Protein AF-X5UQT5-F1 (afdb_monomer)

Structure (mmCIF, N/CA/C/O backbone):
data_AF-X5UQT5-F1
#
_entry.id   AF-X5UQT5-F1
#
loop_
_atom_site.group_PDB
_atom_site.id
_atom_site.type_symbol
_atom_site.label_atom_id
_atom_site.label_alt_id
_atom_site.label_comp_id
_atom_site.label_asym_id
_atom_site.label_entity_id
_atom_site.label_seq_id
_atom_site.pdbx_PDB_ins_code
_atom_site.Cartn_x
_atom_site.Cartn_y
_atom_site.Cartn_z
_atom_site.occupancy
_atom_site.B_iso_or_equiv
_atom_site.auth_seq_id
_atom_site.auth_comp_id
_atom_site.auth_asym_id
_atom_site.auth_atom_id
_atom_site.pdbx_PDB_model_num
ATOM 1 N N . MET A 1 1 ? -7.253 -11.549 -3.718 1.00 87.94 1 MET A N 1
ATOM 2 C CA . MET A 1 1 ? -6.253 -11.924 -4.757 1.00 87.94 1 MET A CA 1
ATOM 3 C C . MET A 1 1 ? -4.923 -11.275 -4.404 1.00 87.94 1 MET A C 1
ATOM 5 O O . MET A 1 1 ? -4.948 -10.119 -4.002 1.00 87.94 1 MET A O 1
ATOM 9 N N . ILE A 1 2 ? -3.798 -11.984 -4.533 1.00 96.50 2 ILE A N 1
ATOM 10 C CA . ILE A 1 2 ? -2.447 -11.439 -4.311 1.00 96.50 2 ILE A CA 1
ATOM 11 C C . ILE A 1 2 ? -1.642 -11.662 -5.594 1.00 96.50 2 ILE A C 1
ATOM 13 O O . ILE A 1 2 ? -1.572 -12.794 -6.065 1.00 96.50 2 ILE A O 1
ATOM 17 N N . GLY A 1 3 ? -1.120 -10.586 -6.181 1.00 97.25 3 GLY A N 1
ATOM 18 C CA . GLY A 1 3 ? -0.298 -10.614 -7.390 1.00 97.25 3 GLY A CA 1
ATOM 19 C C . GLY A 1 3 ? 1.193 -10.821 -7.109 1.00 97.25 3 GLY A C 1
ATOM 20 O O . GLY A 1 3 ? 1.622 -10.975 -5.965 1.00 97.25 3 GLY A O 1
ATOM 21 N N . ASP A 1 4 ? 1.997 -10.783 -8.169 1.00 98.25 4 ASP A N 1
ATOM 22 C CA . ASP A 1 4 ? 3.436 -11.052 -8.102 1.00 98.25 4 ASP A CA 1
ATOM 23 C C . ASP A 1 4 ? 4.249 -9.844 -7.628 1.00 98.25 4 ASP A C 1
ATOM 25 O O . ASP A 1 4 ? 3.819 -8.696 -7.729 1.00 98.25 4 ASP A O 1
ATOM 29 N N . GLN A 1 5 ? 5.481 -10.089 -7.169 1.00 98.19 5 GLN A N 1
ATOM 30 C CA . GLN A 1 5 ? 6.460 -9.044 -6.814 1.00 98.19 5 GLN A CA 1
ATOM 31 C C . GLN A 1 5 ? 5.980 -8.061 -5.729 1.00 98.19 5 GLN A C 1
ATOM 33 O O . GLN A 1 5 ? 6.511 -6.953 -5.607 1.00 98.19 5 GLN A O 1
ATOM 38 N N . GLY A 1 6 ? 4.979 -8.461 -4.942 1.00 97.75 6 GLY A N 1
ATOM 39 C CA . GLY A 1 6 ? 4.525 -7.712 -3.783 1.00 97.75 6 GLY A CA 1
ATOM 40 C C . GLY A 1 6 ? 5.552 -7.713 -2.650 1.00 97.75 6 GLY A C 1
ATOM 41 O O . GLY A 1 6 ? 6.425 -8.581 -2.564 1.00 97.75 6 GLY A O 1
ATOM 42 N N . ARG A 1 7 ? 5.448 -6.726 -1.759 1.00 98.06 7 ARG A N 1
ATOM 43 C CA . ARG A 1 7 ? 6.316 -6.601 -0.581 1.00 98.06 7 ARG A CA 1
ATOM 44 C C . ARG A 1 7 ? 5.474 -6.366 0.666 1.00 98.06 7 ARG A C 1
ATOM 46 O O . ARG A 1 7 ? 4.967 -5.268 0.881 1.00 98.06 7 ARG A O 1
ATOM 53 N N . TYR A 1 8 ? 5.364 -7.394 1.499 1.00 97.50 8 TYR A N 1
ATOM 54 C CA . TYR A 1 8 ? 4.520 -7.394 2.695 1.00 97.50 8 TYR A CA 1
ATOM 55 C C . TYR A 1 8 ? 5.397 -7.668 3.917 1.00 97.50 8 TYR A C 1
ATOM 57 O O . TYR A 1 8 ? 5.877 -8.783 4.104 1.00 97.50 8 TYR A O 1
ATOM 65 N N . LEU A 1 9 ? 5.691 -6.629 4.699 1.00 97.12 9 LEU A N 1
ATOM 66 C CA . LEU A 1 9 ? 6.691 -6.672 5.769 1.00 97.12 9 LEU A CA 1
ATOM 67 C C . LEU A 1 9 ? 6.095 -6.268 7.117 1.00 97.12 9 LEU A C 1
ATOM 69 O O . LEU A 1 9 ? 5.186 -5.445 7.177 1.00 97.12 9 LEU A O 1
ATOM 73 N N . ASN A 1 10 ? 6.701 -6.775 8.195 1.00 95.31 10 ASN A N 1
ATOM 74 C CA . ASN A 1 10 ? 6.442 -6.384 9.587 1.00 95.31 10 ASN A CA 1
ATOM 75 C C . ASN A 1 10 ? 5.015 -6.670 10.092 1.00 95.31 10 ASN A C 1
ATOM 77 O O . ASN A 1 10 ? 4.447 -5.866 10.825 1.00 95.31 10 ASN A O 1
ATOM 81 N N . GLY A 1 11 ? 4.466 -7.840 9.747 1.00 91.94 11 GLY A N 1
ATOM 82 C CA . GLY A 1 11 ? 3.241 -8.353 10.372 1.00 91.94 11 GLY A CA 1
ATOM 83 C C . GLY A 1 11 ? 1.939 -7.834 9.763 1.00 91.94 11 GLY A C 1
ATOM 84 O O . GLY A 1 11 ? 0.957 -7.678 10.482 1.00 91.94 11 GLY A O 1
ATOM 85 N N . ALA A 1 12 ? 1.923 -7.560 8.457 1.00 96.06 12 ALA A N 1
ATOM 86 C CA . ALA A 1 12 ? 0.686 -7.264 7.744 1.00 96.06 12 ALA A CA 1
ATOM 87 C C . ALA A 1 12 ? -0.306 -8.437 7.853 1.00 96.06 12 ALA A C 1
ATOM 89 O O . ALA A 1 12 ? 0.067 -9.595 7.657 1.00 96.06 12 ALA A O 1
ATOM 90 N N . ALA A 1 13 ? -1.568 -8.125 8.130 1.00 97.62 13 ALA A N 1
ATOM 91 C CA . ALA A 1 13 ? -2.659 -9.086 8.205 1.00 97.62 13 ALA A CA 1
ATOM 92 C C . ALA A 1 13 ? -3.743 -8.694 7.196 1.00 97.62 13 ALA A C 1
ATOM 94 O O . ALA A 1 13 ? -4.113 -7.525 7.108 1.00 97.62 13 ALA A O 1
ATOM 95 N N . VAL A 1 14 ? -4.222 -9.657 6.410 1.00 97.75 14 VAL A N 1
ATOM 96 C CA . VAL A 1 14 ? -5.096 -9.409 5.255 1.00 97.75 14 VAL A CA 1
ATOM 97 C C . VAL A 1 14 ? -6.399 -10.180 5.423 1.00 97.75 14 VAL A C 1
ATOM 99 O O . VAL A 1 14 ? -6.380 -11.395 5.610 1.00 97.75 14 VAL A O 1
ATOM 102 N N . PHE A 1 15 ? -7.521 -9.471 5.339 1.00 97.75 15 PHE A N 1
ATOM 103 C CA . PHE A 1 15 ? -8.869 -9.978 5.580 1.00 97.75 15 PHE A CA 1
ATOM 104 C C . PHE A 1 15 ? -9.838 -9.551 4.469 1.00 97.75 15 PHE A C 1
ATOM 106 O O . PHE A 1 15 ? -9.526 -8.687 3.641 1.00 97.75 15 PHE A O 1
ATOM 113 N N . GLY A 1 16 ? -11.026 -10.158 4.472 1.00 97.00 16 GLY A N 1
ATOM 114 C CA . GLY A 1 16 ? -12.123 -9.802 3.573 1.00 97.00 16 GLY A CA 1
ATOM 115 C C . GLY A 1 16 ? -11.776 -9.953 2.090 1.00 97.00 16 GLY A C 1
ATOM 116 O O . GLY A 1 16 ? -10.868 -10.696 1.709 1.00 97.00 16 GLY A O 1
ATOM 117 N N . GLU A 1 17 ? -12.483 -9.209 1.242 1.00 96.94 17 GLU A N 1
ATOM 118 C CA . GLU A 1 17 ? -12.295 -9.221 -0.216 1.00 96.94 17 GLU A CA 1
ATOM 119 C C . GLU A 1 17 ? -11.109 -8.341 -0.653 1.00 96.94 17 GLU A C 1
ATOM 121 O O . GLU A 1 17 ? -11.203 -7.513 -1.557 1.00 96.94 17 GLU A O 1
ATOM 126 N N . THR A 1 18 ? -9.959 -8.505 0.005 1.00 98.44 18 THR A N 1
ATOM 127 C CA . THR A 1 18 ? -8.768 -7.707 -0.297 1.00 98.44 18 THR A CA 1
ATOM 128 C C . THR A 1 18 ? -8.105 -8.135 -1.613 1.00 98.44 18 THR A C 1
ATOM 130 O O . THR A 1 18 ? -7.877 -9.322 -1.899 1.00 98.44 18 THR A O 1
ATOM 133 N N . VAL A 1 19 ? -7.722 -7.137 -2.410 1.00 98.69 19 VAL A N 1
ATOM 134 C CA . VAL A 1 19 ? -6.933 -7.296 -3.636 1.00 98.69 19 VAL A CA 1
ATOM 135 C C . VAL A 1 19 ? -5.593 -6.589 -3.474 1.00 98.69 19 VAL A C 1
ATOM 137 O O . VAL A 1 19 ? -5.531 -5.367 -3.382 1.00 98.69 19 VAL A O 1
ATOM 140 N N . LEU A 1 20 ? -4.510 -7.359 -3.484 1.00 98.75 20 LEU A N 1
ATOM 141 C CA . LEU A 1 20 ? -3.141 -6.858 -3.520 1.00 98.75 20 LEU A CA 1
ATOM 142 C C . LEU A 1 20 ? -2.610 -7.061 -4.941 1.00 98.75 20 LEU A C 1
ATOM 144 O O . LEU A 1 20 ? -2.208 -8.165 -5.299 1.00 98.75 20 LEU A O 1
ATOM 148 N N . GLY A 1 21 ? -2.668 -6.026 -5.781 1.00 98.75 21 GLY A N 1
ATOM 149 C CA . GLY A 1 21 ? -2.189 -6.092 -7.163 1.00 98.75 21 GLY A CA 1
ATOM 150 C C . GLY A 1 21 ? -0.687 -6.377 -7.257 1.00 98.75 21 GLY A C 1
ATOM 151 O O . GLY A 1 21 ? 0.052 -6.176 -6.291 1.00 98.75 21 GLY A O 1
ATOM 152 N N . SER A 1 22 ? -0.213 -6.837 -8.416 1.00 98.81 22 SER A N 1
ATOM 153 C CA . SER A 1 22 ? 1.220 -7.075 -8.629 1.00 98.81 22 SER A CA 1
ATOM 154 C C . SER A 1 22 ? 2.040 -5.818 -8.323 1.00 98.81 22 SER A C 1
ATOM 156 O O . SER A 1 22 ? 1.644 -4.712 -8.686 1.00 98.81 22 SER A O 1
ATOM 158 N N . GLY A 1 23 ? 3.157 -5.992 -7.618 1.00 98.69 23 GLY A N 1
ATOM 159 C CA . GLY A 1 23 ? 4.036 -4.921 -7.149 1.00 98.69 23 GLY A CA 1
ATOM 160 C C . GLY A 1 23 ? 3.581 -4.214 -5.868 1.00 98.69 23 GLY A C 1
ATOM 161 O O . GLY A 1 23 ? 4.353 -3.418 -5.328 1.00 98.69 23 GLY A O 1
ATOM 162 N N . SER A 1 24 ? 2.358 -4.473 -5.381 1.00 98.81 24 SER A N 1
ATOM 163 C CA . SER A 1 24 ? 1.772 -3.771 -4.227 1.00 98.81 24 SER A CA 1
ATOM 164 C C . SER A 1 24 ? 2.543 -4.009 -2.936 1.00 98.81 24 SER A C 1
ATOM 166 O O . SER A 1 24 ? 3.262 -4.999 -2.770 1.00 98.81 24 SER A O 1
ATOM 168 N N . GLN A 1 25 ? 2.402 -3.076 -2.000 1.00 98.62 25 GLN A N 1
ATOM 169 C CA . GLN A 1 25 ? 3.218 -3.075 -0.796 1.00 98.62 25 GLN A CA 1
ATOM 170 C C . GLN A 1 25 ? 2.389 -2.813 0.465 1.00 98.62 25 GLN A C 1
ATOM 172 O O . GLN A 1 25 ? 1.558 -1.908 0.504 1.00 98.62 25 GLN A O 1
ATOM 177 N N . LEU A 1 26 ? 2.675 -3.583 1.517 1.00 98.56 26 LEU A N 1
ATOM 178 C CA . LEU A 1 26 ? 2.208 -3.363 2.887 1.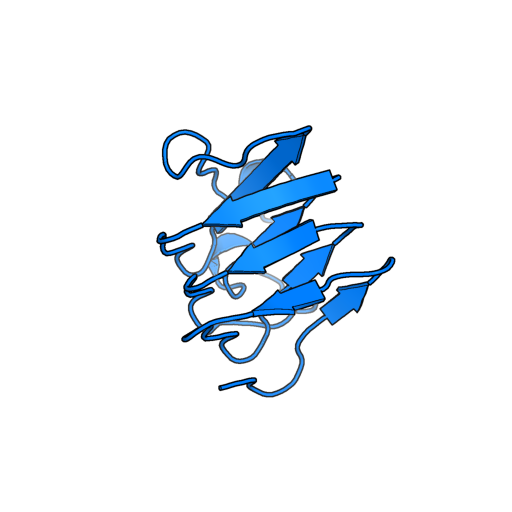00 98.56 26 LEU A CA 1
ATOM 179 C C . LEU A 1 26 ? 3.441 -3.289 3.784 1.00 98.56 26 LEU A C 1
ATOM 181 O O . LEU A 1 26 ? 4.123 -4.291 4.002 1.00 98.56 26 LEU A O 1
ATOM 185 N N . LEU A 1 27 ? 3.770 -2.090 4.255 1.00 98.44 27 LEU A N 1
ATOM 186 C CA . LEU A 1 27 ? 4.997 -1.827 4.998 1.00 98.44 27 LEU A CA 1
ATOM 187 C C . LEU A 1 27 ? 4.673 -1.459 6.447 1.00 98.44 27 LEU 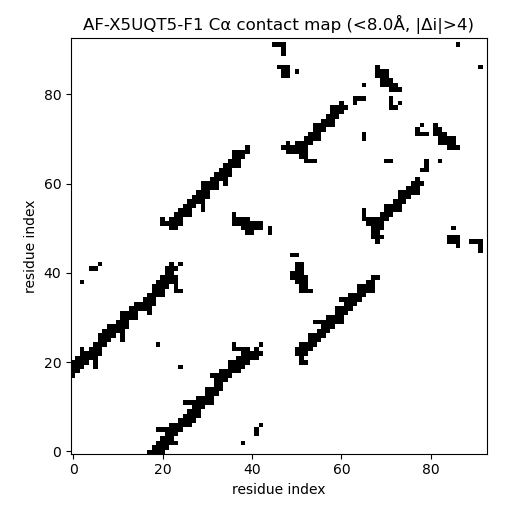A C 1
ATOM 189 O O . LEU A 1 27 ? 4.551 -0.277 6.778 1.00 98.44 27 LEU A O 1
ATOM 193 N N . GLY A 1 28 ? 4.575 -2.476 7.306 1.00 97.94 28 GLY A N 1
ATOM 194 C CA . GLY A 1 28 ? 4.307 -2.318 8.734 1.00 97.94 28 GLY A CA 1
ATOM 195 C C . GLY A 1 28 ? 3.184 -3.218 9.254 1.00 97.94 28 GLY A C 1
ATOM 196 O O . GLY A 1 28 ? 2.595 -3.999 8.505 1.00 97.94 28 GLY A O 1
ATOM 197 N N . ALA A 1 29 ? 2.891 -3.086 10.548 1.00 98.06 29 ALA A N 1
ATOM 198 C CA . ALA A 1 29 ? 1.849 -3.841 11.242 1.00 98.06 29 ALA A CA 1
ATOM 199 C C . ALA A 1 29 ? 0.459 -3.295 10.876 1.00 98.06 29 ALA A C 1
ATOM 201 O O . ALA A 1 29 ? -0.149 -2.524 11.623 1.00 98.06 29 ALA A O 1
ATOM 202 N N . ILE A 1 30 ? -0.003 -3.641 9.675 1.00 98.50 30 ILE A N 1
ATOM 203 C CA . ILE A 1 30 ? -1.239 -3.129 9.083 1.00 98.50 30 ILE A CA 1
ATOM 204 C C . ILE A 1 30 ? -2.243 -4.272 8.952 1.00 98.50 30 ILE A C 1
ATOM 206 O O . ILE A 1 30 ? -1.985 -5.261 8.266 1.00 98.50 30 ILE A O 1
ATOM 210 N N . THR A 1 31 ? -3.407 -4.100 9.566 1.00 98.50 31 THR A N 1
ATOM 211 C CA . THR A 1 31 ? -4.598 -4.909 9.314 1.00 98.50 31 THR A CA 1
ATOM 212 C C . THR A 1 31 ? -5.344 -4.310 8.129 1.00 98.50 31 THR A C 1
ATOM 214 O O . THR A 1 31 ? -5.905 -3.221 8.229 1.00 98.50 31 THR A O 1
ATOM 217 N N . VAL A 1 32 ? -5.349 -5.013 7.004 1.00 98.12 32 VAL A N 1
ATOM 218 C CA . VAL A 1 32 ? -6.041 -4.620 5.775 1.00 98.12 32 VAL A CA 1
ATOM 219 C C . VAL A 1 32 ? -7.286 -5.475 5.614 1.00 98.12 32 VAL A C 1
ATOM 221 O O . VAL A 1 32 ? -7.198 -6.699 5.653 1.00 98.12 32 VAL A O 1
ATOM 224 N N . ASP A 1 33 ? -8.436 -4.843 5.411 1.00 98.62 33 ASP A N 1
ATOM 225 C CA . ASP A 1 33 ? -9.710 -5.530 5.218 1.00 98.62 33 ASP A CA 1
ATOM 226 C C . ASP A 1 33 ? -10.492 -4.901 4.064 1.00 98.62 33 ASP A C 1
ATOM 228 O O . ASP A 1 33 ? -10.793 -3.707 4.072 1.00 98.62 33 ASP A O 1
ATOM 232 N N . SER A 1 34 ? -10.835 -5.721 3.072 1.00 98.56 34 SER A N 1
ATOM 233 C CA . SER A 1 34 ? -11.664 -5.317 1.934 1.00 98.56 34 SER A CA 1
ATOM 234 C C . SER A 1 34 ? -11.123 -4.069 1.214 1.00 98.56 34 SER A C 1
ATOM 236 O O . SER A 1 34 ? -11.878 -3.200 0.783 1.00 98.56 34 SER A O 1
ATOM 238 N N . CYS A 1 35 ? -9.793 -3.962 1.106 1.00 98.69 35 CYS A N 1
ATOM 239 C CA . CYS A 1 35 ? -9.117 -2.896 0.364 1.00 98.69 35 CYS A CA 1
ATOM 240 C C . CYS A 1 35 ? -8.572 -3.393 -0.977 1.00 98.69 35 CYS A C 1
ATOM 242 O O . CYS A 1 35 ? -8.329 -4.584 -1.177 1.00 98.69 35 CYS A O 1
ATOM 244 N N . ARG A 1 36 ? -8.277 -2.459 -1.884 1.00 98.81 36 ARG A N 1
ATOM 245 C CA . ARG A 1 36 ? -7.603 -2.744 -3.155 1.00 98.81 36 ARG A CA 1
ATOM 246 C C . ARG A 1 36 ? -6.334 -1.916 -3.292 1.00 98.81 36 ARG A C 1
ATOM 248 O O . ARG A 1 36 ? -6.397 -0.697 -3.344 1.00 98.81 36 ARG A O 1
ATOM 255 N N . LEU A 1 37 ? -5.179 -2.562 -3.389 1.00 98.81 37 LEU A N 1
ATOM 256 C CA . LEU A 1 37 ? -3.949 -1.915 -3.841 1.00 98.81 37 LEU A CA 1
ATOM 257 C C . LEU A 1 37 ? -3.803 -2.201 -5.329 1.00 98.81 37 LEU A C 1
ATOM 259 O O . LEU A 1 37 ? -3.654 -3.361 -5.721 1.00 98.81 37 LEU A O 1
ATOM 263 N N . GLU A 1 38 ? -3.913 -1.172 -6.163 1.00 98.81 38 GLU A N 1
ATOM 264 C CA . GLU A 1 38 ? -3.862 -1.357 -7.610 1.00 98.81 38 GLU A CA 1
ATOM 265 C C . GLU A 1 38 ? -2.483 -1.850 -8.073 1.00 98.81 38 GLU A C 1
ATOM 267 O O . GLU A 1 38 ? -1.465 -1.496 -7.468 1.00 98.81 38 GLU A O 1
ATOM 272 N N . PRO A 1 39 ? -2.436 -2.691 -9.124 1.00 98.81 39 PRO A N 1
ATOM 273 C CA . PRO A 1 39 ? -1.182 -3.207 -9.651 1.00 98.81 39 PRO A CA 1
ATOM 274 C C . PRO A 1 39 ? -0.350 -2.100 -10.305 1.00 98.81 39 PRO A C 1
ATOM 276 O O . PRO A 1 39 ? -0.877 -1.107 -10.800 1.00 98.81 39 PRO A O 1
ATOM 279 N N . GLY A 1 40 ? 0.957 -2.316 -10.362 1.00 98.62 40 GLY A N 1
ATOM 280 C CA . GLY A 1 40 ? 1.909 -1.425 -11.012 1.00 98.62 40 GLY A CA 1
ATOM 281 C C . GLY A 1 40 ? 3.319 -1.999 -10.948 1.00 98.62 40 GLY A C 1
ATOM 282 O O . GLY A 1 40 ? 3.516 -3.193 -10.712 1.00 98.62 40 GLY A O 1
ATOM 283 N N . GLY A 1 41 ? 4.317 -1.143 -11.137 1.00 98.50 41 GLY A N 1
ATOM 284 C CA . GLY A 1 41 ? 5.709 -1.510 -10.921 1.00 98.50 41 GLY A CA 1
ATOM 285 C C . GLY A 1 41 ? 5.965 -1.953 -9.475 1.00 98.50 41 GLY A C 1
ATOM 286 O O . GLY A 1 41 ? 5.356 -1.451 -8.529 1.00 98.50 41 GLY A O 1
ATOM 287 N N . SER A 1 42 ? 6.885 -2.897 -9.278 1.00 98.38 42 SER A N 1
ATOM 288 C CA . SER A 1 42 ? 7.340 -3.264 -7.927 1.00 98.38 42 SER A CA 1
ATOM 289 C C . SER A 1 42 ? 8.088 -2.103 -7.255 1.00 98.38 42 SER A C 1
ATOM 291 O O . SER A 1 42 ? 8.373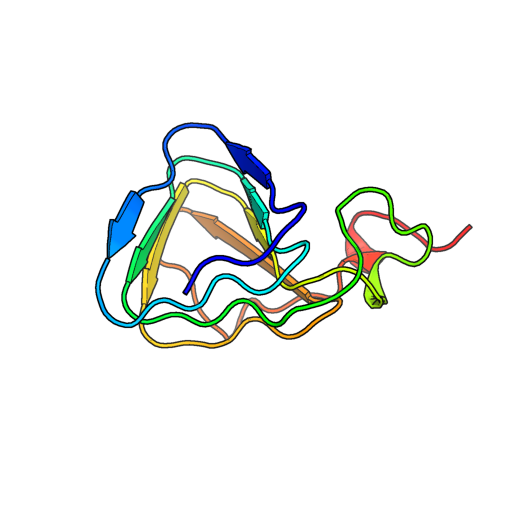 -1.087 -7.880 1.00 98.38 42 SER A O 1
ATOM 293 N N . PHE A 1 43 ? 8.536 -2.277 -6.010 1.00 96.81 43 PHE A N 1
ATOM 294 C CA . PHE A 1 43 ? 9.407 -1.298 -5.340 1.00 96.81 43 PHE A CA 1
ATOM 295 C C . PHE A 1 43 ? 10.718 -0.977 -6.095 1.00 96.81 43 PHE A C 1
ATOM 297 O O . PHE A 1 43 ? 11.390 -0.009 -5.746 1.00 96.81 43 PHE A O 1
ATOM 304 N N . ARG A 1 44 ? 11.094 -1.791 -7.097 1.00 96.81 44 ARG A N 1
ATOM 305 C CA . ARG A 1 44 ? 12.256 -1.581 -7.977 1.00 96.81 44 ARG A CA 1
ATOM 306 C C . ARG A 1 44 ? 11.964 -0.700 -9.195 1.00 96.81 44 ARG A C 1
ATOM 308 O O . ARG A 1 44 ? 12.899 -0.352 -9.904 1.00 96.81 44 ARG A O 1
ATOM 315 N N . GLU A 1 45 ? 10.701 -0.379 -9.462 1.00 97.69 45 GLU A N 1
ATOM 316 C CA . GLU A 1 45 ? 10.329 0.560 -10.522 1.00 97.69 45 GLU A CA 1
ATOM 317 C C . GLU A 1 45 ? 10.964 1.929 -10.246 1.00 97.69 45 GLU A C 1
ATOM 319 O O . GLU A 1 45 ? 10.895 2.445 -9.119 1.00 97.69 45 GLU A O 1
ATOM 324 N N . SER A 1 46 ? 11.616 2.480 -11.272 1.00 96.44 46 SER A N 1
ATOM 325 C CA . SER A 1 46 ? 12.398 3.707 -11.168 1.00 96.44 46 SER A CA 1
ATOM 326 C C . SER A 1 46 ? 11.506 4.937 -11.090 1.00 96.44 46 SER A C 1
ATOM 328 O O . SER A 1 46 ? 11.822 5.841 -10.322 1.00 96.44 46 SER A O 1
ATOM 330 N N . ASP A 1 47 ? 10.380 4.961 -11.818 1.00 97.62 47 ASP A N 1
ATOM 331 C CA . ASP A 1 47 ? 9.384 6.020 -11.639 1.00 97.62 47 ASP A CA 1
ATOM 332 C C . ASP A 1 47 ? 8.464 5.680 -10.449 1.00 97.62 47 ASP A C 1
ATOM 334 O O . ASP A 1 47 ? 7.617 4.787 -10.553 1.00 97.62 47 ASP A O 1
ATOM 338 N N . PRO A 1 48 ? 8.579 6.380 -9.307 1.00 97.94 48 PRO A N 1
ATOM 339 C CA . PRO A 1 48 ? 7.758 6.121 -8.125 1.00 97.94 48 PRO A CA 1
ATOM 340 C C . PRO A 1 48 ? 6.252 6.168 -8.410 1.00 97.94 48 PRO A C 1
ATOM 342 O O . PRO A 1 48 ? 5.503 5.398 -7.813 1.00 97.94 48 PRO A O 1
ATOM 345 N N . ASP A 1 49 ? 5.806 7.005 -9.349 1.00 98.25 49 ASP A N 1
ATOM 346 C CA . ASP A 1 49 ? 4.384 7.171 -9.652 1.00 98.25 49 ASP A CA 1
ATOM 347 C C . ASP A 1 49 ? 3.857 6.066 -10.588 1.00 98.25 49 ASP A C 1
ATOM 349 O O . ASP A 1 49 ? 2.660 5.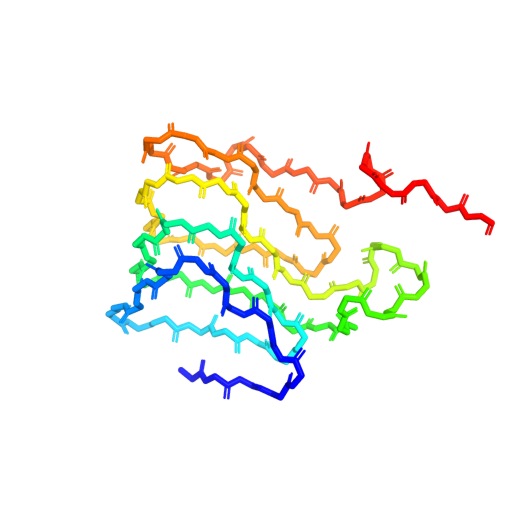984 -10.852 1.00 98.25 49 ASP A O 1
ATOM 353 N N . ARG A 1 50 ? 4.734 5.176 -11.071 1.00 98.25 50 ARG A N 1
ATOM 354 C CA . ARG A 1 50 ? 4.363 3.957 -11.808 1.00 98.25 50 ARG A CA 1
ATOM 355 C C . ARG A 1 50 ? 4.341 2.713 -10.925 1.00 98.25 50 ARG A C 1
ATOM 357 O O . ARG A 1 50 ? 3.968 1.639 -11.401 1.00 98.25 50 ARG A O 1
ATOM 364 N N . ARG A 1 51 ? 4.744 2.826 -9.655 1.00 98.62 51 ARG A N 1
ATOM 365 C CA . ARG A 1 51 ?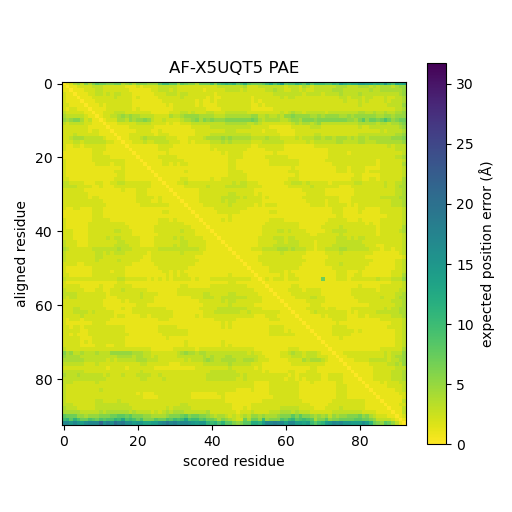 4.698 1.717 -8.692 1.00 98.62 51 ARG A CA 1
ATOM 366 C C . ARG A 1 51 ? 3.262 1.301 -8.410 1.00 98.62 51 ARG A C 1
ATOM 368 O O . ARG A 1 51 ? 2.332 2.066 -8.606 1.00 98.62 51 ARG A O 1
ATOM 375 N N . ALA A 1 52 ? 3.059 0.090 -7.928 1.00 98.81 52 ALA A N 1
ATOM 376 C CA . ALA A 1 52 ? 1.760 -0.333 -7.424 1.00 98.81 52 ALA A CA 1
ATOM 377 C C . ALA A 1 52 ? 1.356 0.443 -6.155 1.00 98.81 52 ALA A C 1
ATOM 379 O O . ALA A 1 52 ? 2.196 1.079 -5.507 1.00 98.81 52 ALA A O 1
ATOM 380 N N . GLY A 1 53 ? 0.083 0.330 -5.770 1.00 98.75 53 GLY A N 1
ATOM 381 C CA . GLY A 1 53 ? -0.442 0.925 -4.541 1.00 98.75 53 GLY A CA 1
ATOM 382 C C . GLY A 1 53 ? 0.275 0.425 -3.278 1.00 98.75 53 GLY A C 1
ATOM 383 O O . GLY A 1 53 ? 0.640 -0.752 -3.163 1.00 98.75 53 GLY A O 1
ATOM 384 N N . LEU A 1 54 ? 0.478 1.334 -2.321 1.00 98.38 54 LEU A N 1
ATOM 385 C CA . LEU A 1 54 ? 1.280 1.114 -1.113 1.00 98.38 54 LEU A CA 1
ATOM 386 C C . LEU A 1 54 ? 0.548 1.596 0.152 1.00 98.38 54 LEU A C 1
ATOM 388 O O . LEU A 1 54 ? 0.035 2.710 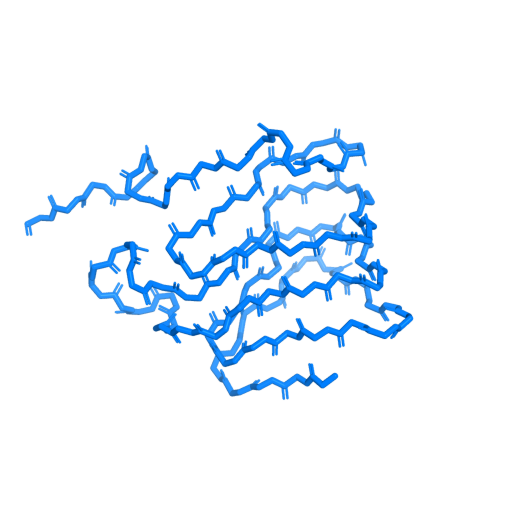0.201 1.00 98.38 54 LEU A O 1
ATOM 392 N N . LEU A 1 55 ? 0.582 0.794 1.219 1.00 98.75 55 LEU A N 1
ATOM 393 C CA . LEU A 1 55 ? 0.291 1.248 2.584 1.00 98.75 55 LEU A CA 1
ATOM 394 C C . LEU A 1 55 ? 1.549 1.175 3.444 1.00 98.75 55 LEU A C 1
ATOM 396 O O . LEU A 1 55 ? 2.292 0.192 3.388 1.00 98.75 55 LEU A O 1
ATOM 400 N N . LYS A 1 56 ? 1.775 2.197 4.272 1.00 98.56 56 LYS A N 1
ATOM 401 C CA . LYS A 1 56 ? 2.919 2.263 5.187 1.00 98.56 56 LYS A CA 1
ATOM 402 C C . LYS A 1 56 ? 2.490 2.743 6.571 1.00 98.56 56 LYS A C 1
ATOM 404 O O . LYS A 1 56 ? 1.763 3.722 6.682 1.00 98.56 56 LYS A O 1
ATOM 409 N N . GLY A 1 57 ? 2.995 2.095 7.619 1.00 98.12 57 GLY A N 1
ATOM 410 C CA . GLY A 1 57 ? 2.750 2.479 9.011 1.00 98.12 57 GLY A CA 1
ATOM 411 C C . GLY A 1 57 ? 2.131 1.353 9.834 1.00 98.12 57 GLY A C 1
ATOM 412 O O . GLY A 1 57 ? 2.499 0.197 9.653 1.00 98.12 57 GLY A O 1
ATOM 413 N N . ALA A 1 58 ? 1.233 1.668 10.764 1.00 98.31 58 ALA A N 1
ATOM 414 C CA . ALA A 1 58 ? 0.635 0.665 11.649 1.00 98.31 58 ALA A CA 1
ATOM 415 C C . ALA A 1 58 ? -0.820 1.002 11.978 1.00 98.31 58 ALA A C 1
ATOM 417 O O . ALA A 1 58 ? -1.126 2.155 12.270 1.00 98.31 58 ALA A O 1
ATOM 418 N N . GLY A 1 59 ? -1.719 0.017 11.950 1.00 98.38 59 GLY A N 1
ATOM 419 C CA . GLY A 1 59 ? -3.144 0.252 12.198 1.00 98.38 59 GLY A CA 1
ATOM 420 C C 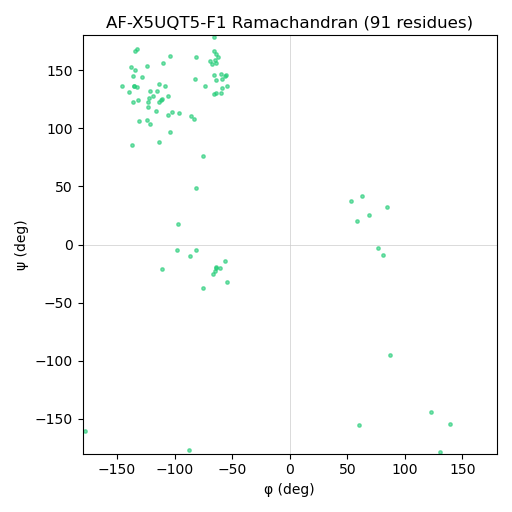. GLY A 1 59 ? -4.082 -0.523 11.277 1.00 98.38 59 GLY A C 1
ATOM 421 O O . GLY A 1 59 ? -3.721 -1.582 10.774 1.00 98.38 59 GLY A O 1
ATOM 422 N N . ALA A 1 60 ? -5.290 -0.002 11.065 1.00 98.56 60 ALA A N 1
ATOM 423 C CA . ALA A 1 60 ? -6.340 -0.638 10.277 1.00 98.56 60 ALA A CA 1
ATOM 424 C C . ALA A 1 60 ? -6.694 0.168 9.016 1.00 98.56 60 ALA A C 1
ATOM 426 O O . ALA A 1 60 ? -6.953 1.369 9.087 1.00 98.56 60 ALA A O 1
ATOM 427 N N . ALA A 1 61 ? -6.757 -0.517 7.878 1.00 98.56 61 ALA A N 1
ATOM 428 C CA . ALA A 1 61 ? -7.192 -0.002 6.585 1.00 98.56 61 ALA A CA 1
ATOM 429 C C . ALA A 1 61 ? -8.429 -0.778 6.124 1.00 98.56 61 ALA A C 1
ATOM 431 O O . ALA A 1 61 ? -8.395 -2.011 6.123 1.00 98.56 61 ALA A O 1
ATOM 432 N N . ARG A 1 62 ? -9.517 -0.077 5.769 1.00 98.44 62 ARG A N 1
ATOM 433 C CA . ARG A 1 62 ? -10.798 -0.717 5.434 1.00 98.44 62 ARG A CA 1
ATOM 434 C C . ARG A 1 62 ? -11.516 -0.072 4.255 1.00 98.44 62 ARG A C 1
ATOM 436 O O . ARG A 1 62 ? -11.741 1.134 4.271 1.00 98.44 62 ARG A O 1
ATOM 443 N N . GLY A 1 63 ? -11.953 -0.889 3.297 1.00 98.31 63 GLY A N 1
ATOM 444 C CA . GLY A 1 63 ? -12.974 -0.504 2.315 1.00 98.31 63 GLY A CA 1
ATOM 445 C C . GLY A 1 63 ? -12.556 0.558 1.294 1.00 98.31 63 GLY A C 1
ATOM 446 O O . GLY A 1 63 ? -13.418 1.276 0.793 1.00 98.31 63 GLY A O 1
ATOM 447 N N . PHE A 1 64 ? -11.262 0.700 0.990 1.00 98.44 64 PHE A N 1
ATOM 448 C CA . PHE A 1 64 ? -10.789 1.702 0.031 1.00 98.44 64 PHE A CA 1
ATOM 449 C C . PHE A 1 64 ? -9.764 1.160 -0.966 1.00 98.44 64 PHE A C 1
ATOM 451 O O . PHE A 1 64 ? -9.187 0.083 -0.801 1.00 98.44 64 PHE A O 1
ATOM 458 N N . THR A 1 65 ? -9.527 1.946 -2.018 1.00 98.75 65 THR A N 1
ATOM 459 C CA . THR A 1 65 ? -8.532 1.659 -3.055 1.00 98.75 65 THR A CA 1
ATOM 460 C C . THR A 1 65 ? -7.335 2.601 -2.934 1.00 98.75 65 THR A C 1
ATOM 462 O O . THR A 1 65 ? -7.517 3.802 -2.756 1.00 98.75 65 THR A O 1
ATOM 465 N N . VAL A 1 66 ? -6.119 2.067 -3.065 1.00 98.81 66 VAL A N 1
ATOM 466 C CA . VAL A 1 66 ? -4.888 2.842 -3.268 1.00 98.81 66 VAL A CA 1
ATOM 467 C C . VAL A 1 66 ? -4.463 2.672 -4.727 1.00 98.81 66 VAL A C 1
ATOM 469 O O . VAL A 1 66 ? -4.083 1.557 -5.106 1.00 98.81 66 VAL A O 1
ATOM 472 N N . PRO A 1 67 ? -4.537 3.734 -5.546 1.00 98.81 67 PRO A N 1
ATOM 473 C CA . PRO A 1 67 ? -4.149 3.664 -6.948 1.00 98.81 67 PRO A CA 1
ATOM 474 C C . PRO A 1 67 ? -2.661 3.368 -7.143 1.00 98.81 67 PRO A C 1
ATOM 476 O O . PRO A 1 67 ? -1.841 3.555 -6.236 1.00 98.81 67 PRO A O 1
ATOM 479 N N . ALA A 1 68 ? -2.292 2.971 -8.360 1.00 98.81 68 ALA A N 1
ATOM 480 C CA . ALA A 1 68 ? -0.890 2.951 -8.763 1.00 98.81 68 ALA A CA 1
ATOM 481 C C . ALA A 1 68 ? -0.261 4.347 -8.575 1.00 98.81 68 ALA A C 1
ATOM 483 O O . ALA A 1 68 ? -0.922 5.381 -8.698 1.00 98.81 68 ALA A O 1
ATOM 484 N N . GLY A 1 69 ? 1.007 4.372 -8.191 1.00 98.75 69 GLY A N 1
ATOM 485 C CA . GLY A 1 69 ? 1.782 5.571 -7.907 1.00 98.75 69 GLY A CA 1
ATOM 486 C C . GLY A 1 69 ? 1.472 6.225 -6.571 1.00 98.75 69 GLY A C 1
ATOM 487 O O . GLY A 1 69 ? 2.134 7.194 -6.214 1.00 98.75 69 GLY A O 1
ATOM 488 N N . HIS A 1 70 ? 0.503 5.704 -5.815 1.00 98.88 70 HIS A N 1
ATOM 489 C CA . HIS A 1 70 ? 0.060 6.316 -4.572 1.00 98.88 70 HIS A CA 1
ATOM 490 C C . HIS A 1 70 ? 0.464 5.511 -3.341 1.00 98.88 70 HIS A C 1
ATOM 492 O O . HIS A 1 70 ? 0.718 4.302 -3.388 1.00 98.88 70 HIS A O 1
ATOM 498 N N . VAL A 1 71 ? 0.531 6.225 -2.224 1.00 98.75 71 VAL A N 1
ATOM 499 C CA . VAL A 1 71 ? 0.768 5.705 -0.886 1.00 98.75 71 VAL A CA 1
ATOM 500 C C . VAL A 1 71 ? -0.183 6.361 0.105 1.00 98.75 71 VAL A C 1
ATOM 502 O O . VAL A 1 71 ? -0.481 7.546 -0.014 1.00 98.75 71 VAL A O 1
ATOM 505 N N . ILE A 1 72 ? -0.616 5.598 1.108 1.00 98.75 72 ILE A N 1
ATOM 506 C CA . ILE A 1 72 ? -1.136 6.157 2.359 1.00 98.75 72 ILE A CA 1
ATOM 507 C C . ILE A 1 72 ? -0.145 5.819 3.471 1.00 98.75 72 ILE A C 1
ATOM 509 O O . ILE A 1 72 ? 0.188 4.646 3.688 1.00 98.75 72 ILE A O 1
ATOM 513 N N . VAL A 1 73 ? 0.329 6.850 4.172 1.00 98.31 73 VAL A N 1
ATOM 514 C CA . VAL A 1 73 ? 1.142 6.706 5.384 1.00 98.31 73 VAL A CA 1
ATOM 515 C C . VAL A 1 73 ? 0.250 6.978 6.589 1.00 98.31 73 VAL A C 1
ATOM 517 O O . VAL A 1 73 ? -0.221 8.097 6.753 1.00 98.31 73 VAL A O 1
ATOM 520 N N . GLY A 1 74 ? 0.007 5.967 7.424 1.00 95.69 74 GLY A N 1
ATOM 521 C CA . GLY A 1 74 ? -0.990 6.050 8.494 1.00 95.69 74 GLY A CA 1
ATOM 522 C C . GLY A 1 74 ? -0.542 5.447 9.824 1.00 95.69 74 GLY A C 1
ATOM 523 O O . GLY A 1 74 ? 0.273 4.524 9.877 1.00 95.69 74 GLY A O 1
ATOM 524 N N . ALA A 1 75 ? -1.117 5.963 10.911 1.00 96.94 75 ALA A N 1
ATOM 525 C CA . ALA A 1 75 ? -1.014 5.409 12.256 1.00 96.94 75 ALA A CA 1
ATOM 526 C C . ALA A 1 75 ? -2.416 5.338 12.886 1.00 96.94 75 ALA A C 1
ATOM 528 O O . ALA A 1 75 ? -3.117 6.344 12.963 1.00 96.94 75 ALA A O 1
ATOM 529 N N . GLY A 1 76 ? -2.842 4.157 13.334 1.00 98.12 76 GLY A N 1
ATOM 530 C CA . GLY A 1 76 ? -4.186 3.944 13.877 1.00 98.12 76 GLY A CA 1
ATOM 531 C C . GLY A 1 76 ? -5.206 3.599 12.793 1.00 98.12 76 GLY A C 1
ATOM 532 O O . GLY A 1 76 ? -5.334 2.432 12.439 1.00 98.12 76 GLY A O 1
ATOM 533 N N . THR A 1 77 ? -5.948 4.577 12.274 1.00 98.25 77 THR A N 1
ATOM 534 C CA . THR A 1 77 ? -6.941 4.346 11.204 1.00 98.25 77 THR A CA 1
ATOM 535 C C . THR A 1 77 ? -6.463 4.990 9.913 1.00 98.25 77 THR A C 1
ATOM 537 O O . THR A 1 77 ? -6.171 6.179 9.897 1.00 98.25 77 THR A O 1
ATOM 540 N N . PHE A 1 78 ? -6.377 4.207 8.840 1.00 98.56 78 PHE A N 1
ATOM 541 C CA . PHE A 1 78 ? -6.0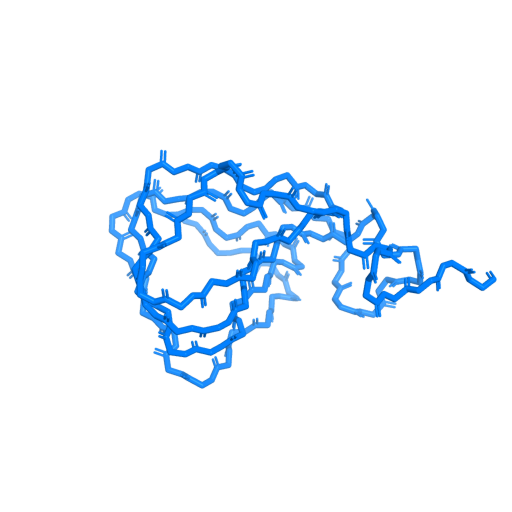23 4.706 7.514 1.00 98.56 78 PHE A CA 1
ATOM 542 C C . PHE A 1 78 ? -7.259 5.295 6.832 1.00 98.56 78 PHE A C 1
ATOM 544 O O . PHE A 1 78 ? -8.347 4.723 6.926 1.00 98.56 78 PHE A O 1
ATOM 551 N N . SER A 1 79 ? -7.075 6.388 6.093 1.00 97.88 79 SER A N 1
ATOM 552 C CA . SER A 1 79 ? -8.133 7.034 5.320 1.00 97.88 79 SER A CA 1
ATOM 553 C C . SER A 1 79 ? -7.708 7.251 3.871 1.00 97.88 79 SER A C 1
ATOM 555 O O . SER A 1 79 ? -6.564 7.601 3.588 1.00 97.88 79 SER A O 1
ATOM 557 N N . ALA A 1 80 ? -8.654 7.114 2.939 1.00 97.06 80 ALA A N 1
ATOM 558 C CA . ALA A 1 80 ? -8.436 7.464 1.536 1.00 97.06 80 ALA A CA 1
ATOM 559 C C . ALA A 1 80 ? -8.160 8.969 1.333 1.00 97.06 80 ALA A C 1
ATOM 561 O O . ALA A 1 80 ? -7.592 9.349 0.313 1.00 97.06 80 ALA A O 1
ATOM 562 N N . SER A 1 81 ? -8.518 9.824 2.301 1.00 97.81 81 SER A N 1
ATOM 563 C CA . SER A 1 81 ? -8.159 11.252 2.290 1.00 97.81 81 SER A CA 1
ATOM 564 C C . SER A 1 81 ? -6.654 11.501 2.380 1.00 97.81 81 SER A C 1
ATOM 566 O O . SER A 1 81 ? -6.198 12.576 2.006 1.00 97.81 81 SER A O 1
ATOM 568 N N . ASP A 1 82 ? -5.893 10.517 2.860 1.00 98.06 82 ASP A N 1
ATOM 569 C CA . ASP A 1 82 ? -4.462 10.641 3.144 1.00 98.06 82 ASP A CA 1
ATOM 570 C C . ASP A 1 82 ? -3.603 10.111 1.981 1.00 98.06 82 ASP A C 1
ATOM 572 O O . ASP A 1 82 ? -2.423 9.800 2.148 1.00 98.06 82 ASP A O 1
ATOM 576 N N . LEU A 1 83 ? -4.204 9.964 0.794 1.00 98.44 83 LEU A N 1
ATOM 577 C CA . LEU A 1 83 ? -3.515 9.554 -0.424 1.00 98.44 83 LEU A CA 1
ATOM 578 C C . LEU A 1 83 ? -2.469 10.590 -0.836 1.00 98.44 83 LEU A C 1
ATOM 580 O O . LEU A 1 83 ? -2.745 11.781 -0.972 1.00 98.44 83 LEU A O 1
ATOM 584 N N . GLN A 1 84 ? -1.260 10.108 -1.100 1.00 98.62 84 GLN A N 1
ATOM 585 C CA . GLN A 1 84 ? -0.136 10.911 -1.564 1.00 98.62 84 GLN A CA 1
ATOM 586 C C . GLN A 1 84 ? 0.558 10.213 -2.731 1.00 98.62 84 GLN A C 1
ATOM 588 O O . GLN A 1 84 ? 0.599 8.984 -2.788 1.00 98.62 84 GLN A O 1
ATOM 593 N N . LEU A 1 85 ? 1.150 10.987 -3.642 1.00 98.56 85 LEU A N 1
ATOM 594 C CA . LEU A 1 85 ? 2.049 10.432 -4.651 1.00 98.56 85 LEU A CA 1
ATOM 595 C C . LEU A 1 85 ? 3.290 9.839 -3.981 1.00 98.56 85 LEU A C 1
ATOM 597 O O . LEU A 1 85 ? 3.838 10.407 -3.032 1.00 98.56 85 LEU A O 1
ATOM 601 N N . GLN A 1 86 ? 3.776 8.714 -4.499 1.00 98.50 86 GLN A N 1
ATOM 602 C CA . GLN A 1 86 ? 5.014 8.105 -4.016 1.00 98.50 86 GLN A CA 1
ATOM 603 C C . GLN A 1 86 ? 6.237 8.979 -4.321 1.00 98.50 86 GLN A C 1
ATOM 605 O O . GLN A 1 86 ? 7.212 8.934 -3.565 1.00 98.50 86 GLN A O 1
ATOM 610 N N . SER A 1 87 ? 6.179 9.822 -5.357 1.00 98.25 87 SER A N 1
ATOM 611 C CA . SER A 1 87 ? 7.214 10.824 -5.646 1.00 98.25 87 SER A CA 1
ATOM 612 C C . SER A 1 87 ? 7.424 11.855 -4.530 1.00 98.25 87 SER A C 1
ATOM 614 O O . SER A 1 87 ? 8.525 12.389 -4.416 1.00 98.25 87 SER A O 1
ATOM 616 N N . ASN A 1 88 ? 6.453 12.051 -3.628 1.00 97.75 88 ASN A N 1
ATOM 617 C CA . ASN A 1 88 ? 6.628 12.891 -2.434 1.00 97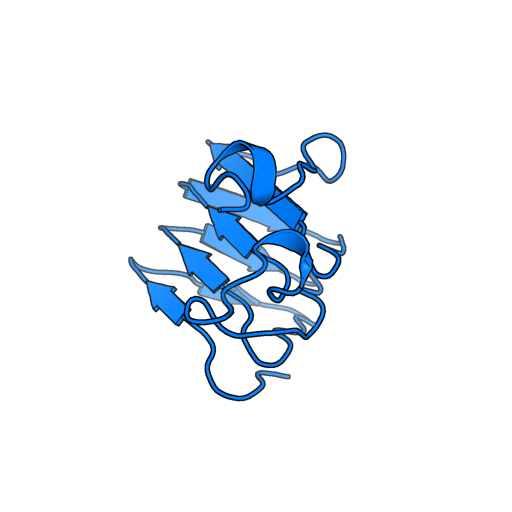.75 88 ASN A CA 1
ATOM 618 C C . ASN A 1 88 ? 7.676 12.327 -1.455 1.00 97.75 88 ASN A C 1
ATOM 620 O O . ASN A 1 88 ? 8.228 13.069 -0.646 1.00 97.75 88 ASN A O 1
ATOM 624 N N . PHE A 1 89 ? 7.950 11.019 -1.514 1.00 96.69 89 PHE A N 1
ATOM 625 C CA . PHE A 1 89 ? 8.919 10.326 -0.654 1.00 96.69 89 PHE A CA 1
ATOM 626 C C . PHE A 1 89 ? 10.155 9.838 -1.417 1.00 96.69 89 PHE A C 1
ATOM 628 O O . PHE A 1 89 ? 11.194 9.574 -0.813 1.00 96.69 89 PHE A O 1
ATOM 635 N N . HIS A 1 90 ? 10.041 9.697 -2.736 1.00 94.31 90 HIS A N 1
ATOM 636 C CA . HIS A 1 90 ? 11.098 9.235 -3.625 1.00 94.31 90 HIS A CA 1
ATOM 637 C C . HIS A 1 90 ? 11.101 10.106 -4.884 1.00 94.31 90 HIS A C 1
ATOM 639 O O . HIS A 1 90 ? 10.452 9.728 -5.850 1.00 94.31 90 HIS A O 1
ATOM 645 N N . PRO A 1 91 ? 11.778 11.266 -4.890 1.00 92.25 91 PRO A N 1
ATOM 646 C CA . PRO A 1 91 ? 11.774 12.167 -6.039 1.00 92.25 91 PRO A CA 1
ATOM 647 C C . PRO A 1 91 ? 12.218 11.474 -7.330 1.00 92.25 91 PRO A C 1
ATOM 649 O O . PRO A 1 91 ? 13.085 10.597 -7.307 1.00 92.25 91 PRO A O 1
ATOM 652 N N . LYS A 1 92 ? 11.626 11.888 -8.455 1.00 90.81 92 LYS A N 1
ATOM 653 C CA . LYS A 1 92 ? 12.053 11.444 -9.787 1.00 90.81 92 LYS A CA 1
ATOM 654 C C . LYS A 1 92 ? 13.463 11.977 -10.036 1.00 90.81 92 LYS A C 1
ATOM 656 O O . LYS A 1 92 ? 13.705 13.161 -9.800 1.00 90.81 92 LYS A O 1
ATOM 661 N N . VAL A 1 93 ? 14.366 11.092 -10.448 1.00 75.06 93 VAL A N 1
ATOM 662 C CA . VAL A 1 93 ? 15.762 11.417 -10.778 1.00 75.06 93 VAL A CA 1
ATOM 663 C C . VAL A 1 93 ? 15.895 11.604 -12.278 1.00 75.06 93 VAL A C 1
ATOM 665 O O . VAL A 1 93 ? 15.260 10.807 -13.005 1.00 75.06 93 VAL A O 1
#

Secondary structure (DSSP, 8-state):
-B-TT-EEESS-EEESS-EE-TT-EEESSEEEES-EE---B-TT-SSGGGBPPEEEEEEEEES-EE-TTEEEEEEEE--GGGEEEGGGTS---

Solvent-accessible surface area (backbone atoms only — not comparable to full-atom values): 4480 Å² total; per-residue (Å²): 90,76,45,56,70,49,46,78,37,68,70,55,41,83,38,79,78,30,32,37,24,27,14,11,34,35,47,24,44,29,41,38,31,37,26,34,23,30,51,39,30,29,90,81,40,80,53,34,56,51,12,14,3,30,42,37,41,36,33,40,36,65,69,46,71,35,51,50,9,23,30,33,76,33,69,52,68,50,55,79,88,53,62,37,58,32,39,82,80,41,69,80,128

Mean predicted aligned error: 2.11 Å

Foldseek 3Di:
DAEAQEEEDACEAEEEPEAHAHQEYEAYAEDEYQEYWAQFHHVPDLQLQRGIFYEHDHAYEDDYYGGRQWYAYDDHYTDPVRIDGSCVVVPRD

Nearest PDB structures (foldseek):
  3t57-assembly1_A  TM=6.811E-01  e=3.075E+00  Arabidopsis thaliana
  4ihh-assembly2_E  TM=7.892E-01  e=6.349E+00  Escherichia coli K-12
  4ihf-assembly1_D  TM=4.322E-01  e=9.692E+00  Escherichia coli K-12
  4m9c-assembly2_E  TM=3.179E-01  e=3.075E+00  Acinetobacter baumannii
  3tv0-assembly1_A  TM=3.725E-01  e=7.165E+00  Homo sapiens

pLDDT: mean 97.51, std 2.92, range [75.06, 98.88]

Radius of gyration: 11.64 Å; Cα contacts (8 Å, |Δi|>4): 291; chains: 1; bounding box: 29×25×26 Å

Sequence (93 aa):
MIGDQGRYLNGAAVFGETVLGSGSQLLGAITVDSCRLEPGGSFRESDPDRRAGLLKGAGAARGFTVPAGHVIVGAGTFSASDLQLQSNFHPKV